Protein AF-W1XMD4-F1 (afdb_monomer)

Secondary structure (DSSP, 8-state):
--SEEEEE-TTS-EEEEEHHHHHTS----SSSSS-----------TTS-HHHHHHHHHHHHHH-TTS-TTS----

Sequence (75 aa):
QIFSTTMRTADGKIIVIPNGKIIAGNIINFSREPARRNEFIIGVAYDSDIDQVKQILTDIIQSEDRILKDREMTV

Solvent-accessible surface area (backbone atoms only — not comparable to full-atom values): 5323 Å² total; per-residue (Å²): 132,90,63,52,49,76,48,71,48,95,89,69,50,81,45,78,44,48,46,72,66,53,74,75,47,90,83,86,69,84,79,78,56,94,75,83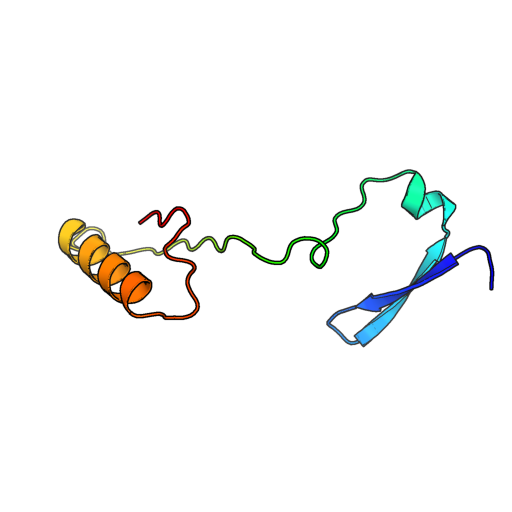,90,85,86,85,88,83,88,75,64,92,87,55,60,64,69,59,51,46,50,53,52,51,52,52,59,73,69,39,84,88,54,66,81,94,50,91,82,89,127

pLDDT: mean 92.28, std 5.21, range [54.84, 95.94]

Foldseek 3Di:
DPFWDWDADPVGDIDIGGVVVVVVDDDDDPPPDPDDDDDDDDDDDPPDDPVVVVVVQVVVLVPDPPRDPVDDDDD

Structure (mmCIF, N/CA/C/O backbone):
data_AF-W1XMD4-F1
#
_entry.id   AF-W1XMD4-F1
#
loop_
_atom_site.group_PDB
_atom_site.id
_atom_site.type_symbol
_atom_site.label_atom_id
_atom_site.label_alt_id
_atom_site.label_comp_id
_atom_site.label_asym_id
_atom_site.label_entity_id
_atom_site.label_seq_id
_atom_site.pdbx_PDB_ins_code
_atom_site.Cartn_x
_atom_site.Cartn_y
_atom_site.Cartn_z
_atom_site.occupancy
_atom_site.B_iso_or_equiv
_atom_site.auth_seq_id
_atom_site.auth_comp_id
_atom_site.auth_asym_id
_atom_site.auth_atom_id
_atom_site.pdbx_PDB_model_num
ATOM 1 N N . GLN A 1 1 ? 29.447 -4.185 -18.656 1.00 54.84 1 GLN A N 1
ATOM 2 C CA . GLN A 1 1 ? 28.101 -3.877 -19.188 1.00 54.84 1 GLN A CA 1
ATOM 3 C C . GLN A 1 1 ? 27.753 -2.459 -18.742 1.00 54.84 1 GLN A C 1
ATOM 5 O O . GLN A 1 1 ? 27.673 -2.245 -17.546 1.00 54.84 1 GLN A O 1
ATOM 10 N N . ILE A 1 2 ? 27.687 -1.483 -19.658 1.00 74.62 2 ILE A N 1
ATOM 11 C CA . ILE A 1 2 ? 27.625 -0.036 -19.314 1.00 74.62 2 ILE A CA 1
ATOM 12 C C . ILE A 1 2 ? 26.273 0.597 -19.715 1.00 74.62 2 ILE A C 1
ATOM 14 O O . ILE A 1 2 ? 25.909 1.669 -19.245 1.00 74.62 2 ILE A O 1
ATOM 18 N N . PHE A 1 3 ? 25.479 -0.089 -20.543 1.00 88.25 3 PHE A N 1
ATOM 19 C CA . PHE A 1 3 ? 24.287 0.488 -21.184 1.00 88.25 3 PHE A CA 1
ATOM 20 C C . PHE A 1 3 ? 22.949 0.033 -20.589 1.00 88.25 3 PHE A C 1
ATOM 22 O O . PHE A 1 3 ? 21.891 0.467 -21.049 1.00 88.25 3 PHE A O 1
ATOM 29 N N . SER A 1 4 ? 22.969 -0.839 -19.583 1.00 90.38 4 SER A N 1
ATOM 30 C CA . SER A 1 4 ? 21.759 -1.433 -19.020 1.00 90.38 4 SER A CA 1
ATOM 31 C C . SER A 1 4 ? 21.861 -1.629 -17.517 1.00 90.38 4 SER A C 1
ATOM 33 O O . SER A 1 4 ? 22.934 -1.937 -17.000 1.00 90.38 4 SER A O 1
ATOM 35 N N . THR A 1 5 ? 20.719 -1.535 -16.850 1.00 92.81 5 THR A N 1
ATOM 36 C CA . THR A 1 5 ? 20.539 -1.865 -15.439 1.00 92.81 5 THR A CA 1
ATOM 37 C C . THR A 1 5 ? 19.894 -3.241 -15.327 1.00 92.81 5 THR A C 1
ATOM 39 O O . THR A 1 5 ? 18.936 -3.544 -16.042 1.00 92.81 5 THR A O 1
ATOM 42 N N . THR A 1 6 ? 20.415 -4.070 -14.426 1.00 93.06 6 THR A N 1
ATOM 43 C CA . THR A 1 6 ? 19.904 -5.418 -14.162 1.00 93.06 6 THR A CA 1
ATOM 44 C C . THR A 1 6 ? 19.229 -5.443 -12.798 1.00 93.06 6 THR A C 1
ATOM 46 O O . THR A 1 6 ? 19.819 -5.010 -11.811 1.00 93.06 6 THR A O 1
ATOM 49 N N . MET A 1 7 ? 18.007 -5.964 -12.731 1.00 94.44 7 MET A N 1
ATOM 50 C CA . MET A 1 7 ? 17.240 -6.086 -11.492 1.00 94.44 7 MET A CA 1
ATOM 51 C C . MET A 1 7 ? 16.544 -7.443 -11.402 1.00 94.44 7 MET A C 1
ATOM 53 O O . MET A 1 7 ? 16.246 -8.072 -12.417 1.00 94.44 7 MET A O 1
ATOM 57 N N . ARG A 1 8 ? 16.295 -7.898 -10.173 1.00 95.94 8 ARG A N 1
ATOM 58 C CA . ARG A 1 8 ? 15.563 -9.133 -9.890 1.00 95.94 8 ARG A CA 1
ATOM 59 C C . ARG A 1 8 ? 14.148 -8.790 -9.438 1.00 95.94 8 ARG A C 1
ATOM 61 O O . ARG A 1 8 ? 13.980 -7.951 -8.557 1.00 95.94 8 ARG A O 1
ATOM 68 N N . THR A 1 9 ? 13.148 -9.422 -10.033 1.00 95.75 9 THR A N 1
ATOM 69 C CA . THR A 1 9 ? 11.749 -9.290 -9.610 1.00 95.75 9 THR A CA 1
ATOM 70 C C . THR A 1 9 ? 11.472 -10.086 -8.336 1.00 95.75 9 THR A C 1
ATOM 72 O O . THR A 1 9 ? 12.239 -10.972 -7.961 1.00 95.75 9 THR A O 1
ATOM 75 N N . ALA A 1 10 ? 10.349 -9.797 -7.673 1.00 95.44 10 ALA A N 1
ATOM 76 C CA . ALA A 1 10 ? 9.937 -10.513 -6.463 1.00 95.44 10 ALA A CA 1
ATOM 77 C C . ALA A 1 10 ? 9.714 -12.022 -6.698 1.00 95.44 10 ALA A C 1
ATOM 79 O O . ALA A 1 10 ? 9.950 -12.819 -5.798 1.00 95.44 10 ALA A O 1
ATOM 80 N N . ASP A 1 11 ? 9.333 -12.422 -7.916 1.00 95.88 11 ASP A N 1
ATOM 81 C CA . ASP A 1 11 ? 9.199 -13.825 -8.340 1.00 95.88 11 ASP A CA 1
ATOM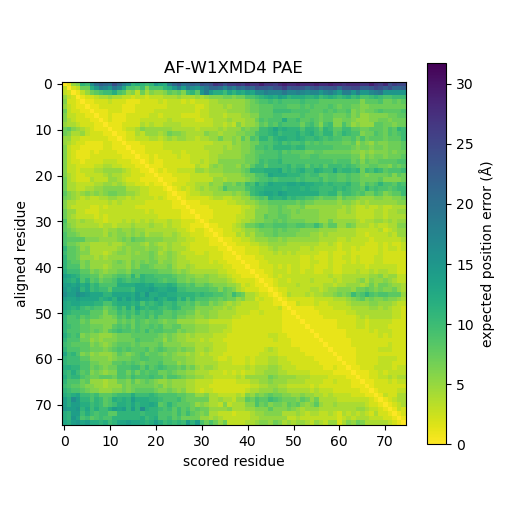 82 C C . ASP A 1 11 ? 10.519 -14.443 -8.853 1.00 95.88 11 ASP A C 1
ATOM 84 O O . ASP A 1 11 ? 10.529 -15.543 -9.399 1.00 95.88 11 ASP A O 1
ATOM 88 N N . GLY A 1 12 ? 11.649 -13.746 -8.681 1.00 93.69 12 GLY A N 1
ATOM 89 C CA . GLY A 1 12 ? 12.994 -14.277 -8.909 1.00 93.69 12 GLY A CA 1
ATOM 90 C C . GLY A 1 12 ? 13.538 -14.159 -10.336 1.00 93.69 12 GLY A C 1
ATOM 91 O O . GLY A 1 12 ? 14.676 -14.570 -10.573 1.00 93.69 12 GLY A O 1
ATOM 92 N N . LYS A 1 13 ? 12.789 -13.578 -11.281 1.00 94.81 13 LYS A N 1
ATOM 93 C CA . LYS A 1 13 ? 13.236 -13.382 -12.671 1.00 94.81 13 LYS A CA 1
ATOM 94 C C . LYS A 1 13 ? 14.268 -12.255 -12.763 1.00 94.81 13 LYS A C 1
ATOM 96 O O . LYS A 1 13 ? 14.213 -11.275 -12.021 1.00 94.81 13 LYS A O 1
ATOM 101 N N . ILE A 1 14 ? 15.206 -12.380 -13.700 1.00 95.56 14 ILE A N 1
ATOM 102 C CA . ILE A 1 14 ? 16.197 -11.339 -13.999 1.00 95.56 14 ILE A CA 1
ATOM 103 C C . ILE A 1 14 ? 15.691 -10.488 -15.162 1.00 95.56 14 ILE A C 1
ATOM 105 O O . ILE A 1 14 ? 15.427 -11.005 -16.245 1.00 95.56 14 ILE A O 1
ATOM 109 N N . ILE A 1 15 ? 15.578 -9.180 -14.938 1.00 93.62 15 ILE A N 1
ATOM 110 C CA . ILE A 1 15 ? 15.200 -8.190 -15.947 1.00 93.62 15 ILE A CA 1
ATOM 111 C C . ILE A 1 15 ? 16.410 -7.308 -16.244 1.00 93.62 15 ILE A C 1
ATOM 113 O O . ILE A 1 15 ? 17.070 -6.811 -15.332 1.00 93.62 15 ILE A O 1
ATOM 117 N N . VAL A 1 16 ? 16.672 -7.085 -17.531 1.00 93.75 16 VAL A N 1
ATOM 118 C CA . VAL A 1 16 ? 17.708 -6.172 -18.024 1.00 93.75 16 VAL A CA 1
ATOM 119 C C . VAL A 1 16 ? 17.025 -5.043 -18.792 1.00 93.75 16 VAL A C 1
ATOM 121 O O . VAL A 1 16 ? 16.342 -5.294 -19.782 1.00 93.75 16 VAL A O 1
ATOM 124 N N . ILE A 1 17 ? 17.189 -3.799 -18.335 1.00 92.12 17 ILE A N 1
ATOM 125 C CA . ILE A 1 17 ? 16.549 -2.612 -18.924 1.00 92.12 17 ILE A CA 1
ATOM 126 C C . ILE A 1 17 ? 17.636 -1.650 -19.426 1.00 92.12 17 ILE A C 1
ATOM 128 O O . ILE A 1 17 ? 18.561 -1.346 -18.672 1.00 92.12 17 ILE A O 1
ATOM 132 N N . PRO A 1 18 ? 17.560 -1.140 -20.669 1.00 94.00 18 PRO A N 1
ATOM 133 C CA . PRO A 1 18 ? 18.508 -0.145 -21.158 1.00 94.00 18 PRO A CA 1
ATOM 134 C C . PRO A 1 18 ? 18.347 1.179 -20.401 1.00 94.00 18 PRO A C 1
ATOM 136 O O . PRO A 1 18 ? 17.228 1.656 -20.205 1.00 94.00 18 PRO A O 1
ATOM 139 N N . ASN A 1 19 ? 19.461 1.811 -20.027 1.00 91.25 19 ASN A N 1
ATOM 140 C CA . ASN A 1 19 ? 19.453 3.011 -19.179 1.00 91.25 19 ASN A CA 1
ATOM 141 C C . ASN A 1 19 ? 18.682 4.182 -19.814 1.00 91.25 19 ASN A C 1
ATOM 143 O O . ASN A 1 19 ? 17.993 4.917 -19.111 1.00 91.25 19 ASN A O 1
ATOM 147 N N . GLY A 1 20 ? 18.714 4.302 -21.148 1.00 91.81 20 GLY A N 1
ATOM 148 C CA . GLY A 1 20 ? 17.945 5.314 -21.882 1.00 91.81 20 GLY A CA 1
ATOM 149 C C . GLY A 1 20 ? 16.427 5.189 -21.694 1.00 91.81 20 GLY A C 1
ATOM 150 O O . GLY A 1 20 ? 15.733 6.196 -21.622 1.00 91.81 20 GLY A O 1
ATOM 151 N N . LYS A 1 21 ? 15.905 3.965 -21.534 1.00 90.56 21 LYS A N 1
ATOM 152 C CA . LYS A 1 21 ? 14.477 3.740 -21.259 1.00 90.56 21 LYS A CA 1
ATOM 153 C C . LYS A 1 21 ? 14.111 4.089 -19.816 1.00 90.56 21 LYS A C 1
ATOM 155 O O . LYS A 1 21 ? 12.994 4.523 -19.569 1.00 90.56 21 LYS A O 1
ATOM 160 N N . ILE A 1 22 ? 15.042 3.899 -18.879 1.00 89.88 22 ILE A N 1
ATOM 161 C CA . ILE A 1 22 ? 14.830 4.202 -17.458 1.00 89.88 22 ILE A CA 1
ATOM 162 C C . ILE A 1 22 ? 14.731 5.714 -17.253 1.00 89.88 22 ILE A C 1
ATOM 164 O O . ILE A 1 22 ? 13.789 6.176 -16.624 1.00 89.88 22 ILE A O 1
ATOM 168 N N . ILE A 1 23 ? 15.673 6.480 -17.812 1.00 91.94 23 ILE A N 1
ATOM 169 C CA . ILE A 1 23 ? 15.730 7.935 -17.605 1.00 91.94 23 ILE A CA 1
ATOM 170 C C . ILE A 1 23 ? 14.616 8.696 -18.334 1.00 91.94 23 ILE A C 1
ATOM 172 O O . ILE A 1 23 ? 14.253 9.792 -17.923 1.00 91.94 23 ILE A O 1
ATOM 176 N N . ALA A 1 24 ? 14.068 8.121 -19.406 1.00 94.25 24 ALA A N 1
ATOM 177 C CA . ALA A 1 24 ? 12.976 8.729 -20.161 1.00 94.25 24 ALA A CA 1
ATOM 178 C C . ALA A 1 24 ? 11.606 8.616 -19.462 1.00 94.25 24 ALA A C 1
ATOM 180 O O . ALA A 1 24 ? 10.667 9.296 -19.866 1.00 94.25 24 ALA A O 1
ATOM 181 N N . GLY A 1 25 ? 11.468 7.740 -18.460 1.00 92.19 25 GLY A N 1
ATOM 182 C CA . GLY A 1 25 ? 10.215 7.496 -17.747 1.00 92.19 25 GLY A CA 1
ATOM 183 C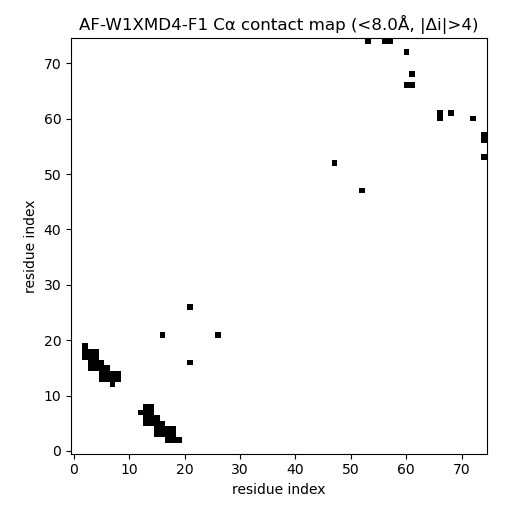 C . GLY A 1 25 ? 10.252 7.940 -16.285 1.00 92.19 25 GLY A C 1
ATOM 184 O O . GLY A 1 25 ? 11.286 8.330 -15.747 1.00 92.19 25 GLY A O 1
ATOM 185 N N . ASN A 1 26 ? 9.106 7.828 -15.615 1.00 94.06 26 ASN A N 1
ATOM 186 C CA . ASN A 1 26 ? 9.020 8.070 -14.177 1.00 94.06 26 ASN A CA 1
ATOM 187 C C . ASN A 1 26 ? 9.700 6.937 -13.394 1.00 94.06 26 ASN A C 1
ATOM 189 O O . ASN A 1 26 ? 9.464 5.757 -13.659 1.00 94.06 26 ASN A O 1
ATOM 193 N N . ILE A 1 27 ? 10.494 7.301 -12.383 1.00 93.62 27 ILE A N 1
ATOM 194 C CA . ILE A 1 27 ? 11.175 6.358 -11.489 1.00 93.62 27 ILE A CA 1
ATOM 195 C C . ILE A 1 27 ? 10.498 6.402 -10.117 1.00 93.62 27 ILE A C 1
ATOM 197 O O . ILE A 1 27 ? 10.609 7.388 -9.393 1.00 93.62 27 ILE A O 1
ATOM 201 N N . ILE A 1 28 ? 9.813 5.319 -9.746 1.00 94.94 28 ILE A N 1
ATOM 202 C CA . ILE A 1 28 ? 9.166 5.169 -8.435 1.00 94.94 28 ILE A CA 1
ATOM 203 C C . ILE A 1 28 ? 10.109 4.383 -7.519 1.00 94.94 28 ILE A C 1
ATOM 205 O O . ILE A 1 28 ? 10.463 3.245 -7.826 1.00 94.94 28 ILE A O 1
ATOM 209 N N . ASN A 1 29 ? 10.523 4.974 -6.396 1.00 93.38 29 ASN A N 1
ATOM 210 C CA . ASN A 1 29 ? 11.450 4.346 -5.454 1.00 93.38 29 ASN A CA 1
ATOM 211 C C . ASN A 1 29 ? 10.759 4.010 -4.126 1.00 93.38 29 ASN A C 1
ATOM 213 O O . ASN A 1 29 ? 10.486 4.891 -3.317 1.00 93.38 29 ASN A O 1
ATOM 217 N N . PHE A 1 30 ? 10.537 2.719 -3.886 1.00 93.31 30 PHE A N 1
ATOM 218 C CA . PHE A 1 30 ? 9.891 2.222 -2.669 1.00 93.31 30 PHE A CA 1
ATOM 219 C C . PHE A 1 30 ? 10.819 2.110 -1.452 1.00 93.31 30 PHE A C 1
ATOM 221 O O . PHE A 1 30 ? 10.325 1.899 -0.349 1.00 93.31 30 PHE A O 1
ATOM 228 N N . SER A 1 31 ? 12.137 2.219 -1.640 1.00 93.94 31 SER A N 1
ATOM 229 C CA . SER A 1 31 ? 13.149 2.048 -0.586 1.00 93.94 31 SER A CA 1
ATOM 230 C C . SER A 1 31 ? 13.777 3.365 -0.130 1.00 93.94 31 SER A C 1
ATOM 232 O O . SER A 1 31 ? 14.586 3.359 0.792 1.00 93.94 31 SER A O 1
ATOM 234 N N . ARG A 1 32 ? 13.459 4.488 -0.790 1.00 92.94 32 ARG A N 1
ATOM 235 C CA . ARG A 1 32 ? 13.989 5.809 -0.424 1.00 92.94 32 ARG A CA 1
ATOM 236 C C . ARG A 1 32 ? 13.396 6.317 0.885 1.00 92.94 32 ARG A C 1
ATOM 238 O O . ARG A 1 32 ? 14.137 6.843 1.706 1.00 92.94 32 ARG A O 1
ATOM 245 N N . GLU A 1 33 ? 12.083 6.186 1.038 1.00 93.56 33 GLU A N 1
ATOM 246 C CA . GLU A 1 33 ? 11.370 6.670 2.216 1.00 93.56 33 GLU A CA 1
ATOM 247 C C . GLU A 1 33 ? 11.307 5.584 3.298 1.00 93.56 33 GLU A C 1
ATOM 249 O O . GLU A 1 33 ? 10.913 4.453 2.995 1.00 93.56 33 GLU A O 1
ATOM 254 N N . PRO A 1 34 ? 11.654 5.901 4.560 1.00 92.31 34 PRO A N 1
ATOM 255 C CA . PRO A 1 34 ? 11.714 4.917 5.641 1.00 92.31 34 PRO A CA 1
ATOM 256 C C . PRO A 1 34 ? 10.333 4.479 6.147 1.00 92.31 34 PRO A C 1
ATOM 258 O O . PRO A 1 34 ? 10.211 3.421 6.756 1.00 92.31 34 PRO A O 1
ATOM 261 N N . ALA A 1 35 ? 9.291 5.277 5.903 1.00 92.62 35 ALA A N 1
ATOM 262 C CA . ALA A 1 35 ? 7.938 5.014 6.376 1.00 92.62 35 ALA A CA 1
ATOM 263 C C . ALA A 1 35 ? 6.931 5.137 5.231 1.00 92.62 35 ALA A C 1
ATOM 265 O O . ALA A 1 35 ? 6.952 6.103 4.466 1.00 92.62 35 ALA A O 1
ATOM 266 N N . ARG A 1 36 ? 6.028 4.158 5.132 1.00 93.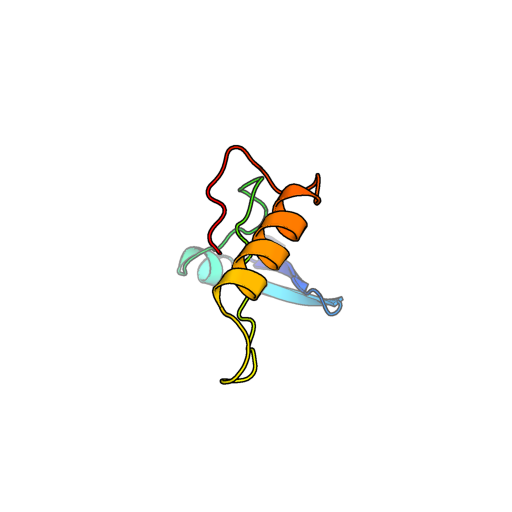25 36 ARG A N 1
ATOM 267 C CA . ARG A 1 36 ? 5.025 4.039 4.066 1.00 93.25 36 ARG A CA 1
ATOM 268 C C . ARG A 1 36 ? 3.636 3.880 4.677 1.00 93.25 36 ARG A C 1
ATOM 270 O O . ARG A 1 36 ? 3.500 3.276 5.736 1.00 93.25 36 ARG A O 1
ATOM 277 N N . ARG A 1 37 ? 2.616 4.420 4.007 1.00 93.19 37 ARG A N 1
ATOM 278 C CA . ARG A 1 37 ? 1.214 4.299 4.425 1.00 93.19 37 ARG A CA 1
ATOM 279 C C . ARG A 1 37 ? 0.609 3.011 3.866 1.00 93.19 37 ARG A C 1
ATOM 281 O O . ARG A 1 37 ? 0.769 2.740 2.677 1.00 93.19 37 ARG A O 1
ATOM 288 N N . ASN A 1 38 ? -0.088 2.265 4.717 1.00 93.44 38 ASN A N 1
ATOM 289 C CA . ASN A 1 38 ? -0.944 1.153 4.311 1.00 93.44 38 ASN A CA 1
ATOM 290 C C . ASN A 1 38 ? -2.399 1.627 4.261 1.00 93.44 38 ASN A C 1
ATOM 292 O O . ASN A 1 38 ? -2.792 2.488 5.044 1.00 93.44 38 ASN A O 1
ATOM 296 N N . GLU A 1 39 ? -3.179 1.066 3.345 1.00 94.00 39 GLU A N 1
ATOM 297 C CA . GLU A 1 39 ? -4.599 1.362 3.171 1.00 94.00 39 GLU A CA 1
ATOM 298 C C . GLU A 1 39 ? -5.361 0.038 3.148 1.00 94.00 39 GLU A C 1
ATOM 300 O O . GLU A 1 39 ? -4.943 -0.908 2.475 1.00 94.00 39 GLU A O 1
ATOM 305 N N . PHE A 1 40 ? -6.447 -0.038 3.914 1.00 93.62 40 PHE A N 1
ATOM 306 C CA . PHE A 1 40 ? -7.265 -1.236 4.053 1.00 93.62 40 PHE A CA 1
ATOM 307 C C . PHE A 1 40 ? -8.717 -0.887 3.755 1.00 93.62 40 PHE A C 1
ATOM 309 O O . PHE A 1 40 ? -9.226 0.126 4.224 1.00 93.62 40 PHE A O 1
ATOM 316 N N . ILE A 1 41 ? -9.385 -1.747 2.990 1.00 94.31 41 ILE A N 1
ATOM 317 C CA . ILE A 1 41 ? -10.817 -1.640 2.712 1.00 94.31 41 ILE A CA 1
ATOM 318 C C . ILE A 1 41 ? -11.480 -2.838 3.381 1.00 94.31 41 ILE A C 1
ATOM 320 O O . ILE A 1 41 ? -11.236 -3.980 2.991 1.00 94.31 41 ILE A O 1
ATOM 324 N N . ILE A 1 42 ? -12.288 -2.574 4.408 1.00 92.12 42 ILE A N 1
ATOM 325 C CA . ILE A 1 42 ? -12.960 -3.602 5.207 1.00 92.12 42 ILE A CA 1
ATOM 326 C C . ILE A 1 42 ? -14.464 -3.469 4.982 1.00 92.12 42 ILE A C 1
ATOM 328 O O . ILE A 1 42 ? -15.054 -2.430 5.264 1.00 92.12 42 ILE A O 1
ATOM 332 N N . GLY A 1 43 ? -15.075 -4.526 4.450 1.00 92.75 43 GLY A N 1
ATOM 333 C CA . GLY A 1 43 ? -16.524 -4.618 4.300 1.00 92.75 43 GLY A CA 1
ATOM 334 C C . GLY A 1 43 ? -17.156 -5.240 5.540 1.00 92.75 43 GLY A C 1
ATOM 335 O O . GLY A 1 43 ? -16.705 -6.290 5.995 1.00 92.75 43 GLY A O 1
ATOM 336 N N . VAL A 1 44 ? -18.212 -4.614 6.054 1.00 93.25 44 VAL A N 1
ATOM 337 C CA . VAL A 1 44 ? -19.050 -5.1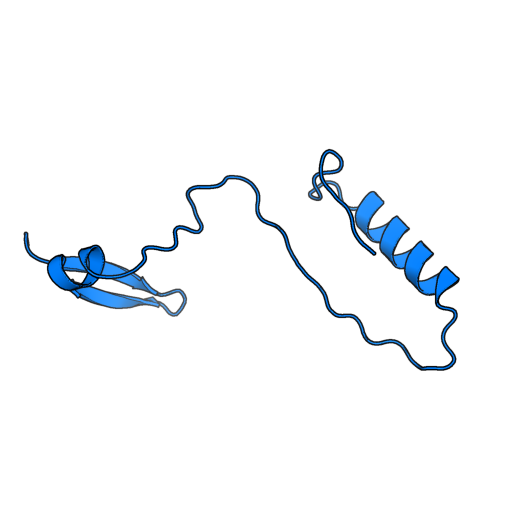45 7.139 1.00 93.25 44 VAL A CA 1
ATOM 338 C C . VAL A 1 44 ? -20.484 -5.320 6.650 1.00 93.25 44 VAL A C 1
ATOM 340 O O . VAL A 1 44 ? -20.879 -4.731 5.641 1.00 93.25 44 VAL A O 1
ATOM 343 N N . ALA A 1 45 ? -21.255 -6.170 7.327 1.00 94.69 45 ALA A N 1
ATOM 344 C CA . ALA A 1 45 ? -22.661 -6.352 6.997 1.00 94.69 45 ALA A CA 1
ATOM 345 C C . ALA A 1 45 ? -23.454 -5.065 7.301 1.00 94.69 45 ALA A C 1
ATOM 347 O O . ALA A 1 45 ? -23.081 -4.290 8.179 1.00 94.69 45 ALA A O 1
ATOM 348 N N . TYR A 1 46 ? -24.541 -4.817 6.565 1.00 91.25 46 TYR A N 1
ATOM 349 C CA . TYR A 1 46 ? -25.327 -3.579 6.697 1.00 91.25 46 TYR A CA 1
ATOM 350 C C . TYR A 1 46 ? -25.986 -3.400 8.071 1.00 91.25 46 TYR A C 1
ATOM 352 O O . TYR A 1 46 ? -26.316 -2.282 8.449 1.00 91.25 46 TYR A O 1
ATOM 360 N N . ASP A 1 47 ? -26.201 -4.498 8.788 1.00 92.94 47 ASP A N 1
ATOM 361 C CA . ASP A 1 47 ? -26.751 -4.554 10.141 1.00 92.94 47 ASP A CA 1
ATOM 362 C C . ASP A 1 47 ? -25.681 -4.416 11.237 1.00 92.94 47 ASP A C 1
ATOM 364 O O . ASP A 1 47 ? -26.013 -4.423 12.421 1.00 92.94 47 ASP A O 1
ATOM 368 N N . SER A 1 48 ? -24.404 -4.289 10.863 1.00 92.44 48 SER A N 1
ATOM 369 C CA . SER A 1 48 ? -23.313 -4.094 11.817 1.00 92.44 48 SER A CA 1
ATOM 370 C C . SER A 1 48 ? -23.333 -2.682 12.400 1.00 92.44 48 SER A C 1
ATOM 37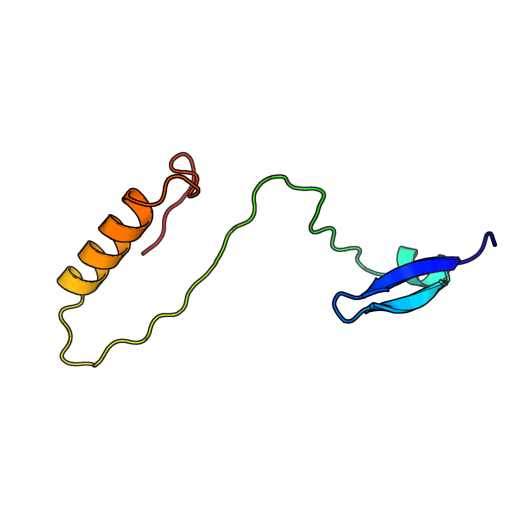2 O O . SER A 1 48 ? -23.539 -1.698 11.688 1.00 92.44 48 SER A O 1
ATOM 374 N N . ASP A 1 49 ? -23.054 -2.578 13.696 1.00 94.00 49 ASP A N 1
ATOM 375 C CA . ASP A 1 49 ? -22.882 -1.295 14.370 1.00 94.00 49 ASP A CA 1
ATOM 376 C C . ASP A 1 49 ? -21.567 -0.634 13.919 1.00 94.00 49 ASP A C 1
ATOM 378 O O . ASP A 1 49 ? -20.467 -1.128 14.179 1.00 94.00 49 ASP A O 1
ATOM 382 N N . ILE A 1 50 ? -21.688 0.494 13.216 1.00 92.88 50 ILE A N 1
ATOM 383 C CA . ILE A 1 50 ? -20.553 1.238 12.658 1.00 92.88 50 ILE A CA 1
ATOM 384 C C . ILE A 1 50 ? -19.664 1.803 13.770 1.00 92.88 50 ILE A C 1
ATOM 386 O O . ILE A 1 50 ? -18.440 1.816 13.616 1.00 92.88 50 ILE A O 1
ATOM 390 N N . ASP A 1 51 ? -20.246 2.244 14.886 1.00 93.88 51 ASP A N 1
ATOM 391 C CA . ASP A 1 51 ? -19.485 2.810 15.999 1.00 93.88 51 ASP A CA 1
ATOM 392 C C . ASP A 1 51 ? -18.683 1.710 16.696 1.00 93.88 51 ASP A C 1
ATOM 394 O O . ASP A 1 51 ? -17.495 1.887 16.982 1.00 93.88 51 ASP A O 1
ATOM 398 N N . GLN A 1 52 ? -19.284 0.527 16.860 1.00 94.25 52 GLN A N 1
ATOM 399 C CA . GLN A 1 52 ? -18.582 -0.648 17.373 1.00 94.25 52 GLN A CA 1
ATOM 400 C C . GLN A 1 52 ? -17.418 -1.056 16.459 1.00 94.25 52 GLN A C 1
ATOM 402 O O . GLN A 1 52 ? -16.314 -1.317 16.940 1.00 94.25 52 GLN A O 1
ATOM 407 N N . VAL A 1 53 ? -17.633 -1.092 15.141 1.00 94.31 53 VAL A N 1
ATOM 408 C CA . VAL A 1 53 ? -16.586 -1.443 14.168 1.00 94.31 53 VAL A CA 1
ATOM 409 C C . VAL A 1 53 ? -15.434 -0.442 14.222 1.00 94.31 53 VAL A C 1
ATOM 411 O O . VAL A 1 53 ? -14.273 -0.850 14.287 1.00 94.31 53 VAL A O 1
ATOM 414 N N . LYS A 1 54 ? -15.732 0.862 14.248 1.00 93.88 54 LYS A N 1
ATOM 415 C CA . LYS A 1 54 ? -14.710 1.909 14.366 1.00 93.88 54 LYS A CA 1
ATOM 416 C C . LYS A 1 54 ? -13.917 1.794 15.657 1.00 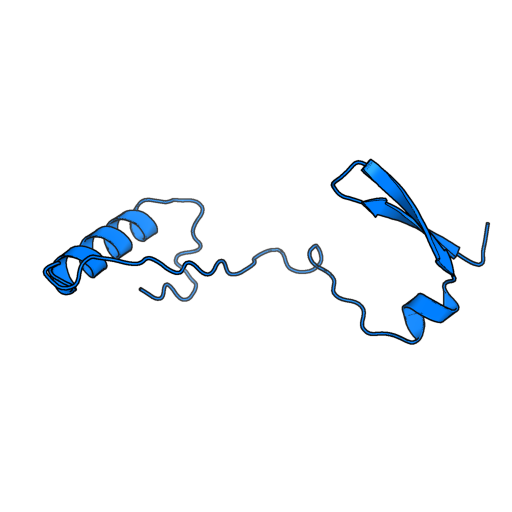93.88 54 LYS A C 1
ATOM 418 O O . LYS A 1 54 ? -12.696 1.940 15.620 1.00 93.88 54 LYS A O 1
ATOM 423 N N . GLN A 1 55 ? -14.584 1.510 16.774 1.00 95.88 55 GLN A N 1
ATOM 424 C CA . GLN A 1 55 ? -13.908 1.332 18.054 1.00 95.88 55 GLN A CA 1
ATOM 425 C C . GLN A 1 55 ? -12.948 0.142 18.003 1.00 95.88 55 GLN A C 1
ATOM 427 O O . GLN A 1 55 ? -11.775 0.299 18.320 1.00 95.88 55 GLN A O 1
ATOM 432 N N . ILE A 1 56 ? -13.405 -1.011 17.504 1.00 95.12 56 ILE A N 1
ATOM 433 C CA . ILE A 1 56 ? -12.569 -2.213 17.378 1.00 95.12 56 ILE A CA 1
ATOM 434 C C . ILE A 1 56 ? -11.348 -1.940 16.492 1.00 95.12 56 ILE A C 1
ATOM 436 O O . ILE A 1 56 ? -10.229 -2.298 16.854 1.00 95.12 56 ILE A O 1
ATOM 440 N N . LEU A 1 57 ? -11.538 -1.295 15.338 1.00 94.56 57 LEU A N 1
ATOM 441 C CA . LEU A 1 57 ? -10.429 -0.958 14.443 1.00 94.56 57 LEU A CA 1
ATOM 442 C C . LEU A 1 57 ? -9.453 0.023 15.096 1.00 94.56 57 LEU A C 1
ATOM 444 O O . LEU A 1 57 ? -8.244 -0.167 14.977 1.00 94.56 57 LEU A O 1
ATOM 448 N N . THR A 1 58 ? -9.967 1.016 15.825 1.00 94.12 58 THR A N 1
ATOM 449 C CA . THR A 1 58 ? -9.158 1.986 16.576 1.00 94.12 58 THR A CA 1
ATOM 450 C C . THR A 1 58 ? -8.342 1.301 17.676 1.00 94.12 58 THR A C 1
ATOM 452 O O . THR A 1 58 ? -7.153 1.576 17.831 1.00 94.12 58 THR A O 1
ATOM 455 N N . ASP A 1 59 ? -8.937 0.359 18.401 1.00 95.00 59 ASP A N 1
ATOM 456 C CA . ASP A 1 59 ? -8.251 -0.386 19.456 1.00 95.00 59 ASP A CA 1
ATOM 457 C C . ASP A 1 59 ? -7.141 -1.272 18.870 1.00 95.00 59 ASP A C 1
ATOM 459 O O . ASP A 1 59 ? -6.023 -1.307 19.389 1.00 95.00 59 ASP A O 1
ATOM 463 N N . ILE A 1 60 ? -7.406 -1.930 17.733 1.00 94.31 60 ILE A N 1
ATOM 464 C CA . ILE A 1 60 ? -6.413 -2.753 17.028 1.00 94.31 60 ILE A CA 1
ATOM 465 C C . ILE A 1 60 ? -5.221 -1.899 16.588 1.00 94.31 60 ILE A C 1
ATOM 467 O O . ILE A 1 60 ? -4.082 -2.256 16.895 1.00 94.31 60 ILE A O 1
ATOM 471 N N . ILE A 1 61 ? -5.453 -0.764 15.917 1.00 94.12 61 ILE A N 1
ATOM 472 C CA . ILE A 1 61 ? -4.350 0.096 15.454 1.00 94.12 61 ILE A CA 1
ATOM 473 C C . ILE A 1 61 ? -3.563 0.705 16.621 1.00 94.12 61 ILE A C 1
ATOM 475 O O . ILE A 1 61 ? -2.353 0.881 16.514 1.00 94.12 61 ILE A O 1
ATOM 479 N N . GLN A 1 62 ? -4.215 0.989 17.752 1.00 92.94 62 GLN A N 1
ATOM 480 C CA . GLN A 1 62 ? -3.536 1.485 18.948 1.00 92.94 62 GLN A CA 1
ATOM 481 C C . GLN A 1 62 ? -2.712 0.396 19.645 1.00 92.94 62 GLN A C 1
ATOM 483 O O . GLN A 1 62 ? -1.689 0.716 20.259 1.00 92.94 62 GLN A O 1
ATOM 488 N N . SER A 1 63 ? -3.127 -0.868 19.540 1.00 95.38 63 SER A N 1
ATOM 489 C CA . SER A 1 63 ? -2.429 -2.017 20.129 1.00 95.38 63 SER A CA 1
ATOM 490 C C . SER A 1 63 ? -1.208 -2.499 19.333 1.00 95.38 63 SER A C 1
ATOM 492 O O . SER A 1 63 ? -0.385 -3.232 19.872 1.00 95.38 63 SER A O 1
ATOM 494 N N . GLU A 1 64 ? -1.061 -2.095 18.067 1.00 94.12 64 GLU A N 1
ATOM 495 C CA . GLU A 1 64 ? 0.049 -2.518 17.208 1.00 94.12 64 GLU A CA 1
ATOM 496 C C . GLU A 1 64 ? 1.236 -1.547 17.306 1.00 94.12 64 GLU A C 1
ATOM 498 O O . GLU A 1 64 ? 1.221 -0.438 16.770 1.00 94.12 64 GLU A O 1
ATOM 503 N N . ASP A 1 65 ? 2.309 -1.995 17.955 1.00 93.12 65 ASP A N 1
ATOM 504 C CA . ASP A 1 65 ? 3.499 -1.180 18.231 1.00 93.12 65 ASP A CA 1
ATOM 505 C C . ASP A 1 65 ? 4.266 -0.745 16.974 1.00 93.12 65 ASP A C 1
ATOM 507 O O . ASP A 1 65 ? 5.009 0.237 17.003 1.00 93.12 65 ASP A O 1
ATOM 511 N N . ARG A 1 66 ? 4.104 -1.458 15.852 1.00 93.62 66 ARG A N 1
ATOM 512 C CA . ARG A 1 66 ? 4.760 -1.108 14.579 1.00 93.62 66 ARG A CA 1
ATOM 513 C C . ARG A 1 66 ? 4.048 0.020 13.830 1.00 93.62 66 ARG A C 1
ATOM 515 O O . ARG A 1 66 ? 4.592 0.515 12.840 1.00 93.62 66 ARG A O 1
ATOM 522 N N . ILE A 1 67 ? 2.847 0.416 14.256 1.00 93.31 67 ILE A N 1
ATOM 523 C CA . ILE A 1 67 ? 2.137 1.562 13.687 1.00 93.31 67 ILE A CA 1
ATOM 524 C C . ILE A 1 67 ? 2.710 2.848 14.285 1.00 93.31 67 ILE A C 1
ATOM 526 O O . ILE A 1 67 ? 2.813 3.022 15.497 1.00 93.31 67 ILE A O 1
ATOM 530 N N . LEU A 1 68 ? 3.081 3.773 13.404 1.00 92.00 68 LEU A N 1
ATOM 531 C CA . LEU A 1 68 ? 3.630 5.073 13.769 1.00 92.00 68 LEU A CA 1
ATOM 532 C C . LEU A 1 68 ? 2.515 5.989 14.298 1.00 92.00 68 LEU A C 1
ATOM 534 O O . LEU A 1 68 ? 1.771 6.582 13.518 1.00 92.00 68 LEU A O 1
ATOM 538 N N . LYS A 1 69 ? 2.396 6.087 15.628 1.00 89.56 69 LYS A N 1
ATOM 539 C CA . LYS A 1 69 ? 1.345 6.855 16.332 1.00 89.56 69 LYS A CA 1
ATOM 540 C C . LYS A 1 69 ? 1.523 8.378 16.251 1.00 89.56 69 LYS A C 1
ATOM 542 O O . LYS A 1 69 ? 0.617 9.119 16.613 1.00 89.56 69 LYS A O 1
ATOM 547 N N . ASP A 1 70 ? 2.682 8.845 15.795 1.00 90.81 70 ASP A N 1
ATOM 548 C CA . ASP A 1 70 ? 2.985 10.250 15.500 1.00 90.81 70 ASP A CA 1
ATOM 549 C C . ASP A 1 70 ? 2.454 10.701 14.126 1.00 90.81 70 ASP A C 1
ATOM 551 O O . ASP A 1 70 ? 2.556 11.877 13.772 1.00 90.81 70 ASP A O 1
ATOM 555 N N . ARG A 1 71 ? 1.886 9.775 13.343 1.00 89.56 71 ARG A N 1
ATOM 556 C CA . ARG A 1 71 ? 1.283 10.029 12.031 1.00 89.56 71 ARG A CA 1
ATOM 557 C C . ARG A 1 71 ? -0.233 9.844 12.060 1.00 89.5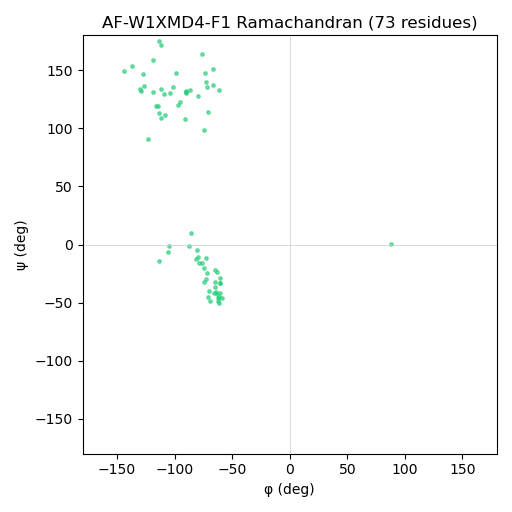6 71 ARG A C 1
ATOM 559 O O . ARG A 1 71 ? -0.812 9.393 13.042 1.00 89.56 71 ARG A O 1
ATOM 566 N N . GLU A 1 72 ? -0.877 10.220 10.957 1.00 88.25 72 GLU A N 1
ATOM 567 C CA . GLU A 1 72 ? -2.322 10.074 10.790 1.00 88.25 72 GLU A CA 1
ATOM 568 C C . GLU A 1 72 ? -2.754 8.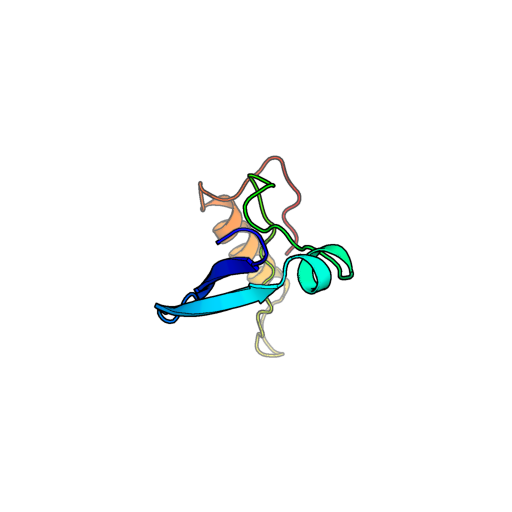599 10.861 1.00 88.25 72 GLU A C 1
ATOM 570 O O . GLU A 1 72 ? -2.175 7.732 10.201 1.00 88.25 72 GLU A O 1
ATOM 575 N N . MET A 1 73 ? -3.801 8.347 11.647 1.00 90.00 73 MET A N 1
ATOM 576 C CA . MET A 1 73 ? -4.461 7.057 11.828 1.00 90.00 73 MET A CA 1
ATOM 577 C C . MET A 1 73 ? -5.944 7.212 11.471 1.00 90.00 73 MET A C 1
ATOM 579 O O . MET A 1 73 ? -6.752 7.598 12.312 1.00 90.00 73 MET A O 1
ATOM 583 N N . THR A 1 74 ? -6.290 6.972 10.207 1.00 90.06 74 THR A N 1
ATOM 584 C CA . THR A 1 74 ? -7.666 7.099 9.701 1.00 90.06 74 THR A CA 1
ATOM 585 C C . THR A 1 74 ? -8.413 5.768 9.840 1.00 90.06 74 THR A C 1
ATOM 587 O O . THR A 1 74 ? -7.897 4.738 9.401 1.00 90.06 74 THR A O 1
ATOM 590 N N . VAL A 1 75 ? -9.621 5.803 10.419 1.00 85.56 75 VAL A N 1
ATOM 591 C CA . VAL A 1 75 ? -10.559 4.668 10.558 1.00 85.56 75 VAL A CA 1
ATOM 592 C C . VAL A 1 75 ? -11.927 5.048 10.009 1.00 85.56 75 VAL A C 1
ATOM 594 O O . VAL A 1 75 ? -12.440 6.126 10.393 1.00 85.56 75 VAL A O 1
#

Nearest PDB structures (foldseek):
  5aji-assembly1_E  TM=9.926E-01  e=4.214E-08  Escherichia coli
  8ddj-assembly1_A  TM=9.823E-01  e=5.504E-08  Escherichia coli K-12
  4agf-assembly1_G  TM=9.914E-01  e=8.783E-08  Escherichia coli
  2vv5-assembly1_G  TM=9.914E-01  e=9.389E-08  Escherichia coli
  7raz-assembly1_D  TM=9.612E-01  e=8.783E-08  Escherichia coli 'BL21-Gold(DE3)pLysS AG'

Radius of gyration: 20.61 Å; Cα contacts (8 Å, |Δi|>4): 33; chains: 1; bounding box: 55×24×42 Å

Mean predicted aligned error: 5.72 Å

Organism: NCBI:txid408170

InterPro domains:
  IPR006685 Mechanosensitive ion channel MscS [PF00924] (1-32)
  IPR011066 Mechanosensitive ion channel MscS, C-terminal domain superfamily [SSF82689] (33-74)
  IPR023408 Mechanosensitive ion channel MscS, beta-domain superfamily [G3DSA:2.30.30.60] (1-30)
  IPR045275 Mechanosensitive ion channel MscS, archaea/bacteria type [PTHR30221] (2-75)
  IPR049278 Mechanosensitive ion channel MscS, C-terminal domain [PF21082] (39-75)